Protein AF-A0A2R7LUI9-F1 (afdb_monomer_lite)

Structure (mmCIF, N/CA/C/O backbone):
data_AF-A0A2R7LUI9-F1
#
_entry.id   AF-A0A2R7LUI9-F1
#
loop_
_atom_site.group_PDB
_atom_site.id
_atom_site.type_symbol
_atom_site.label_atom_id
_atom_site.label_alt_id
_atom_site.label_comp_id
_atom_site.label_asym_id
_atom_site.label_entity_id
_atom_site.label_seq_id
_atom_site.pdbx_PDB_ins_code
_atom_site.Cartn_x
_atom_site.Cartn_y
_atom_site.Cartn_z
_atom_site.occupancy
_atom_site.B_iso_or_equiv
_atom_site.auth_seq_id
_atom_site.auth_comp_id
_atom_site.auth_asym_id
_atom_site.auth_atom_id
_atom_site.pdbx_PDB_model_num
ATOM 1 N N . MET A 1 1 ? -8.206 46.019 25.211 1.00 46.00 1 MET A N 1
ATOM 2 C CA . MET A 1 1 ? -8.403 45.516 23.833 1.00 46.00 1 MET A CA 1
ATOM 3 C C . MET A 1 1 ? -9.482 44.437 23.887 1.00 46.00 1 MET A C 1
ATOM 5 O O . MET A 1 1 ? -9.245 43.419 24.518 1.00 46.00 1 MET A O 1
ATOM 9 N N . LYS A 1 2 ? -10.699 44.684 23.379 1.00 52.75 2 LYS A N 1
ATOM 10 C CA . LYS A 1 2 ? -11.791 43.690 23.424 1.00 52.75 2 LYS A CA 1
ATOM 11 C C . LYS A 1 2 ? -11.653 42.771 22.207 1.00 52.75 2 LYS A C 1
ATOM 13 O O . LYS A 1 2 ? -11.919 43.206 21.090 1.00 52.75 2 LYS A O 1
ATOM 18 N N . THR A 1 3 ? -11.180 41.545 22.405 1.00 63.06 3 THR A N 1
ATOM 19 C CA . THR A 1 3 ? -11.156 40.520 21.354 1.00 63.06 3 THR A CA 1
ATOM 20 C C . THR A 1 3 ? -12.599 40.153 21.003 1.00 63.06 3 THR A C 1
ATOM 22 O O . THR A 1 3 ? -13.398 39.816 21.874 1.00 63.06 3 THR A O 1
ATOM 25 N N . LYS A 1 4 ? -12.982 40.293 19.730 1.00 77.00 4 LYS A N 1
ATOM 26 C CA . LYS A 1 4 ? -14.315 39.895 19.261 1.00 77.00 4 LYS A CA 1
ATOM 27 C C . LYS A 1 4 ? -14.314 38.377 19.078 1.00 77.00 4 LYS A C 1
ATOM 29 O O . LYS A 1 4 ? -13.545 37.865 18.270 1.00 77.00 4 LYS A O 1
ATOM 34 N N . PHE A 1 5 ? -15.142 37.666 19.842 1.00 79.88 5 PHE A N 1
ATOM 35 C CA . PHE A 1 5 ? -15.326 36.223 19.694 1.00 79.88 5 PHE A CA 1
ATOM 36 C C . PHE A 1 5 ? -15.955 35.934 18.326 1.00 79.88 5 PHE A C 1
ATOM 38 O O . PHE A 1 5 ? -17.064 36.389 18.052 1.00 79.88 5 PHE A O 1
ATOM 45 N N . ASN A 1 6 ? -15.227 35.227 17.456 1.00 85.31 6 ASN A N 1
ATOM 46 C CA . ASN A 1 6 ? -15.715 34.831 16.138 1.00 85.31 6 ASN A CA 1
ATOM 47 C C . ASN A 1 6 ? -16.220 33.376 16.196 1.00 85.31 6 ASN A C 1
ATOM 49 O O . ASN A 1 6 ? -15.399 32.454 16.146 1.00 85.31 6 ASN A O 1
ATOM 53 N N . PRO A 1 7 ? -17.541 33.144 16.292 1.00 86.31 7 PRO A N 1
ATOM 54 C CA . PRO A 1 7 ? -18.101 31.805 16.475 1.00 86.31 7 PRO A CA 1
ATOM 55 C C . PRO A 1 7 ? -17.807 30.872 15.294 1.00 86.31 7 PRO A C 1
ATOM 57 O O . PRO A 1 7 ? -17.711 29.665 15.484 1.00 86.31 7 PRO A O 1
ATOM 60 N N . LEU A 1 8 ? -17.590 31.418 14.091 1.00 86.88 8 LEU A N 1
ATOM 61 C CA . LEU A 1 8 ? -17.221 30.638 12.908 1.00 86.88 8 LEU A CA 1
ATOM 62 C C . LEU A 1 8 ? -15.849 29.970 13.068 1.00 86.88 8 LEU A C 1
ATOM 64 O O . LEU A 1 8 ? -15.665 28.815 12.700 1.00 86.88 8 LEU A O 1
ATOM 68 N N . LEU A 1 9 ? -14.891 30.688 13.652 1.00 87.06 9 LEU A N 1
ATOM 69 C CA . LEU A 1 9 ? -13.533 30.191 13.874 1.00 87.06 9 LEU A CA 1
ATOM 70 C C . LEU A 1 9 ? -13.522 29.106 14.960 1.00 87.06 9 LEU A C 1
ATOM 72 O O . LEU A 1 9 ? -12.818 28.108 14.838 1.00 87.06 9 LEU A O 1
ATOM 76 N N . PHE A 1 10 ? -14.371 29.269 15.976 1.00 87.75 10 PHE A N 1
ATOM 77 C CA . PHE A 1 10 ? -14.587 28.261 17.011 1.00 87.75 10 PHE A CA 1
ATOM 78 C C . PHE A 1 10 ? -15.261 26.995 16.450 1.00 87.75 10 PHE A C 1
ATOM 80 O O . PHE A 1 10 ? -14.834 25.885 16.753 1.00 87.75 10 PHE A O 1
ATOM 87 N N . LEU A 1 11 ? -16.254 27.147 15.568 1.00 89.06 11 LEU A N 1
ATOM 88 C CA . LEU A 1 11 ? -16.923 26.027 14.898 1.00 89.06 11 LEU A CA 1
ATOM 89 C C . LEU A 1 11 ? -15.973 25.238 13.983 1.00 89.06 11 LEU A C 1
ATOM 91 O O . LEU A 1 11 ? -15.982 24.011 14.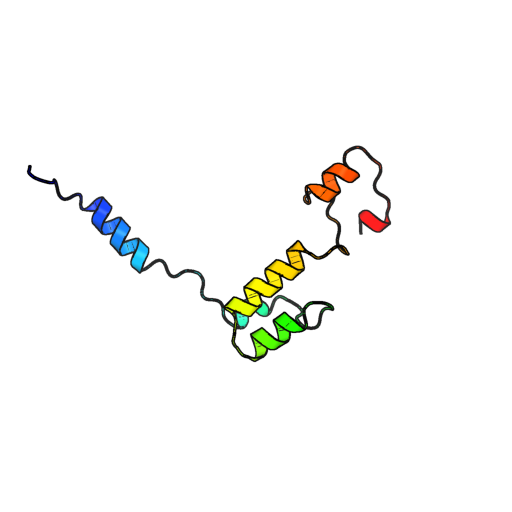013 1.00 89.06 11 LEU A O 1
ATOM 95 N N . LEU A 1 12 ? -15.127 25.922 13.206 1.00 86.56 12 LEU A N 1
ATOM 96 C CA . LEU A 1 12 ? -14.119 25.269 12.361 1.00 86.56 12 LEU A CA 1
ATOM 97 C C . LEU A 1 12 ? -13.108 24.465 13.193 1.00 86.56 12 LEU A C 1
ATOM 99 O O . LEU A 1 12 ? -12.749 23.354 12.810 1.00 86.56 12 LEU A O 1
ATOM 103 N N . PHE A 1 13 ? -12.705 24.986 14.355 1.00 84.00 13 PHE A N 1
ATOM 104 C CA . PHE A 1 13 ? -11.818 24.279 15.282 1.00 84.00 13 PHE A CA 1
ATOM 105 C C . PHE A 1 13 ? -12.471 23.015 15.873 1.00 84.00 13 PHE A C 1
ATOM 107 O O . PHE A 1 13 ? -11.835 21.966 15.973 1.00 84.00 13 PHE A O 1
ATOM 114 N N . LEU A 1 14 ? -13.767 23.069 16.196 1.00 83.94 14 LEU A N 1
ATOM 115 C CA . LEU A 1 14 ? -14.518 21.893 16.648 1.00 83.94 14 LEU A CA 1
ATOM 116 C C . LEU A 1 14 ? -14.654 20.842 15.538 1.00 83.94 14 LEU A C 1
ATOM 118 O O . LEU A 1 14 ? -14.456 19.657 15.792 1.00 83.94 14 LEU A O 1
ATOM 122 N N . LEU A 1 15 ? -14.930 21.262 14.300 1.00 83.00 15 LEU A N 1
ATOM 123 C CA . LEU A 1 15 ? -15.045 20.357 13.152 1.00 83.00 15 LEU A CA 1
ATOM 124 C C . LEU A 1 15 ? -13.729 19.634 12.840 1.00 83.00 15 LEU A C 1
ATOM 126 O O . LEU A 1 15 ? -13.762 18.451 12.509 1.00 83.00 15 LEU A O 1
ATOM 130 N N . SER A 1 16 ? -12.574 20.289 13.015 1.00 74.44 16 SER A N 1
ATOM 131 C CA . SER A 1 16 ? -11.273 19.618 12.870 1.00 74.44 16 SER A CA 1
ATOM 132 C C . SER A 1 16 ? -11.034 18.505 13.895 1.00 74.44 16 SER A C 1
ATOM 134 O O . SER A 1 16 ? -10.267 17.592 13.619 1.00 74.44 16 SER A O 1
ATOM 136 N N . TRP A 1 17 ? -11.724 18.531 15.038 1.00 68.62 17 TRP A N 1
ATOM 137 C CA . TRP A 1 17 ? -11.639 17.473 16.050 1.00 68.62 17 TRP A CA 1
ATOM 138 C C . TRP A 1 17 ? -12.444 16.219 15.677 1.00 68.62 17 TRP A C 1
ATOM 140 O O . TRP A 1 17 ? -12.102 15.113 16.084 1.00 68.62 17 TRP A O 1
ATOM 150 N N . PHE A 1 18 ? -13.507 16.385 14.881 1.00 67.06 18 PHE A N 1
ATOM 151 C CA . PHE A 1 18 ? -14.334 15.287 14.359 1.00 67.06 18 PHE A CA 1
ATOM 152 C C . PHE A 1 18 ? -13.899 14.807 12.972 1.00 67.06 18 PHE A C 1
ATOM 154 O O . PHE A 1 18 ? -14.442 13.820 12.464 1.00 67.06 18 PHE A O 1
ATOM 161 N N . ALA A 1 19 ? -12.929 15.485 12.355 1.00 70.25 19 ALA A N 1
ATOM 162 C CA . ALA A 1 19 ? -12.310 15.055 11.115 1.00 70.25 19 ALA A CA 1
ATOM 163 C C . ALA A 1 19 ? -11.481 13.789 11.380 1.00 70.25 19 ALA A C 1
ATOM 165 O O . ALA A 1 19 ? -10.282 13.838 11.640 1.00 70.25 19 ALA A O 1
ATOM 166 N N . ASN A 1 20 ? -12.143 12.635 11.340 1.00 65.50 20 ASN A N 1
ATOM 167 C CA . ASN A 1 20 ? -11.472 11.348 11.388 1.00 65.50 20 ASN A CA 1
ATOM 168 C C . ASN A 1 20 ? -10.719 11.171 10.066 1.00 65.50 20 ASN A C 1
ATOM 170 O O . ASN A 1 20 ? -11.333 11.011 9.010 1.00 65.50 20 ASN A O 1
ATOM 174 N N . ALA A 1 21 ? -9.388 11.228 10.118 1.00 69.38 21 ALA A N 1
ATOM 175 C CA . ALA A 1 21 ? -8.562 10.754 9.016 1.00 69.38 21 ALA A CA 1
ATOM 176 C C . ALA A 1 21 ? -8.915 9.285 8.734 1.00 69.38 21 ALA A C 1
ATOM 178 O O . ALA A 1 21 ? -9.239 8.535 9.657 1.00 69.38 21 ALA A O 1
ATOM 179 N N . GLN A 1 22 ? -8.885 8.878 7.463 1.00 73.19 22 GLN A N 1
ATOM 180 C CA . GLN A 1 22 ? -9.230 7.511 7.087 1.00 73.19 22 GLN A CA 1
ATOM 181 C C . 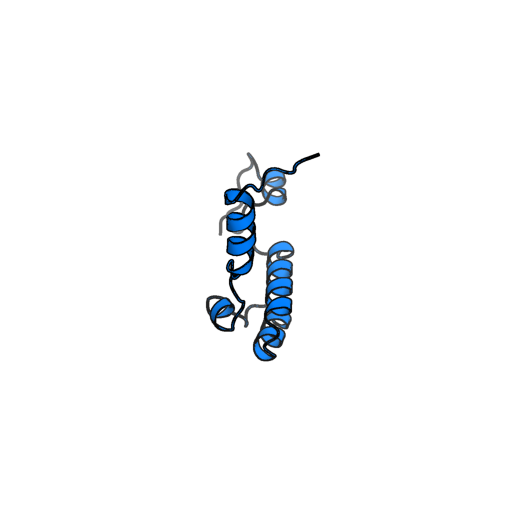GLN A 1 22 ? -8.327 6.523 7.832 1.00 73.19 22 GLN A C 1
ATOM 183 O O . GLN A 1 22 ? -7.116 6.489 7.618 1.00 73.19 22 GLN A O 1
ATOM 188 N N . GLN A 1 23 ? -8.921 5.750 8.741 1.00 83.88 23 GLN A N 1
ATOM 189 C CA . GLN A 1 23 ? -8.178 4.828 9.585 1.00 83.88 23 GLN A CA 1
ATOM 190 C C . GLN A 1 23 ? -7.705 3.638 8.748 1.00 83.88 23 GLN A C 1
ATOM 192 O O . GLN A 1 23 ? -8.499 2.984 8.067 1.00 83.88 23 GLN A O 1
ATOM 197 N N . LEU A 1 24 ? -6.405 3.352 8.807 1.00 90.81 24 LEU A N 1
ATOM 198 C CA . LEU A 1 2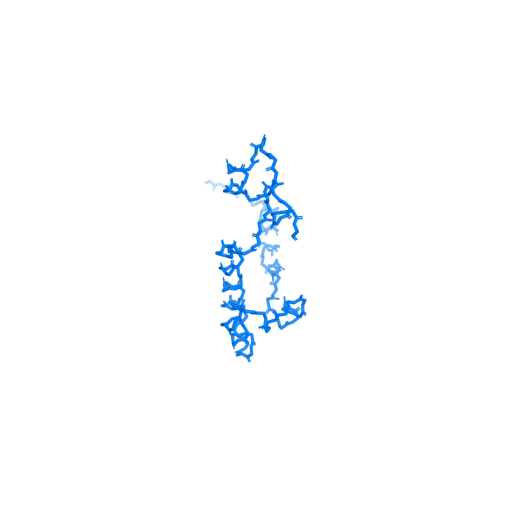4 ? -5.835 2.188 8.142 1.00 90.81 24 LEU A CA 1
ATOM 199 C C . LEU A 1 24 ? -6.256 0.920 8.885 1.00 90.81 24 LEU A C 1
ATOM 201 O O . LEU A 1 24 ? -6.014 0.761 10.083 1.00 90.81 24 LEU A O 1
ATOM 205 N N . THR A 1 25 ? -6.889 0.015 8.153 1.00 93.88 25 THR A N 1
ATOM 206 C CA . THR A 1 25 ? -7.333 -1.289 8.650 1.00 93.88 25 THR A CA 1
ATOM 207 C C . THR A 1 25 ? -6.851 -2.376 7.701 1.00 93.88 25 THR A C 1
ATOM 209 O O . THR A 1 25 ? -6.296 -2.082 6.645 1.00 93.88 25 THR A O 1
ATOM 212 N N . GLN A 1 26 ? -7.081 -3.644 8.043 1.00 92.69 26 GLN A N 1
ATOM 213 C CA . GLN A 1 26 ? -6.769 -4.750 7.138 1.00 92.69 26 GLN A CA 1
ATOM 214 C C . GLN A 1 26 ? -7.442 -4.577 5.766 1.00 92.69 26 GLN A C 1
ATOM 216 O O . GLN A 1 26 ? -6.776 -4.736 4.750 1.00 92.69 26 GLN A O 1
ATOM 221 N N . ALA A 1 27 ? -8.698 -4.113 5.745 1.00 94.00 27 ALA A N 1
ATOM 222 C CA . ALA A 1 27 ? -9.450 -3.864 4.516 1.00 94.00 27 ALA A CA 1
ATOM 223 C C . ALA A 1 27 ? -8.787 -2.836 3.583 1.00 94.00 27 ALA A C 1
ATOM 225 O O . ALA A 1 27 ? -9.016 -2.843 2.377 1.00 94.00 27 ALA A O 1
ATOM 226 N N . SER A 1 28 ? -7.922 -1.964 4.116 1.00 94.19 28 SER A N 1
ATOM 227 C CA . SER A 1 28 ? -7.137 -1.022 3.311 1.00 94.19 28 SER A CA 1
ATOM 228 C C . SER A 1 28 ? -6.111 -1.715 2.403 1.00 94.19 28 SER A C 1
ATOM 230 O O . SER A 1 28 ? -5.613 -1.081 1.476 1.00 94.19 28 SER A O 1
ATOM 232 N N . PHE A 1 29 ? -5.794 -2.989 2.654 1.00 95.62 29 PHE A N 1
ATOM 233 C CA . PHE A 1 29 ? -4.803 -3.766 1.906 1.00 95.62 29 PHE A CA 1
ATOM 234 C C . PHE A 1 29 ? -5.416 -4.881 1.046 1.00 95.62 29 PHE A C 1
ATOM 236 O O . PHE A 1 29 ? -4.697 -5.453 0.235 1.00 95.62 29 PHE A O 1
ATOM 243 N N . ASP A 1 30 ? -6.717 -5.165 1.166 1.00 94.50 30 ASP A N 1
ATOM 244 C CA . ASP A 1 30 ? -7.375 -6.298 0.487 1.00 94.50 30 ASP A CA 1
ATOM 245 C C . ASP A 1 30 ? -7.317 -6.209 -1.047 1.00 94.50 30 ASP A C 1
ATOM 247 O O . ASP A 1 30 ? -7.305 -7.225 -1.737 1.00 94.50 30 ASP A O 1
ATOM 251 N N . ALA A 1 31 ? -7.254 -4.992 -1.592 1.00 94.75 31 ALA A N 1
ATOM 252 C CA . ALA A 1 31 ? -7.138 -4.758 -3.031 1.00 94.75 31 ALA A CA 1
ATOM 253 C C . ALA A 1 31 ? -5.723 -5.017 -3.590 1.00 94.75 31 ALA A C 1
ATOM 255 O O . ALA A 1 31 ? -5.512 -4.897 -4.797 1.00 94.75 31 ALA A O 1
ATOM 256 N N . ILE A 1 32 ? -4.742 -5.316 -2.734 1.00 93.88 32 ILE A N 1
ATOM 257 C CA . ILE A 1 32 ? -3.331 -5.448 -3.100 1.00 93.88 32 ILE A CA 1
ATOM 258 C C . ILE A 1 32 ? -2.902 -6.900 -2.912 1.00 93.88 32 ILE A C 1
ATOM 260 O O . ILE A 1 32 ? -3.049 -7.466 -1.830 1.00 93.88 32 ILE A O 1
ATOM 264 N N . ASP A 1 33 ? -2.281 -7.487 -3.935 1.00 95.62 33 ASP A N 1
ATOM 265 C CA . ASP A 1 33 ? -1.611 -8.776 -3.776 1.00 95.62 33 ASP A CA 1
ATOM 266 C C . ASP A 1 33 ? -0.322 -8.614 -2.957 1.00 95.62 33 ASP A C 1
ATOM 268 O O . ASP A 1 33 ? 0.745 -8.284 -3.475 1.00 95.62 33 ASP A O 1
ATOM 272 N N . LEU A 1 34 ? -0.417 -8.858 -1.649 1.00 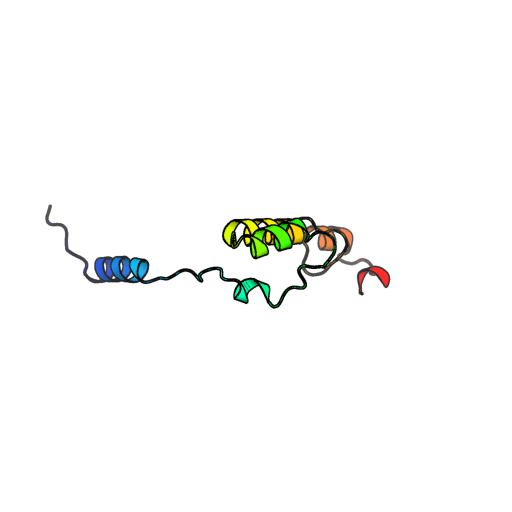95.62 34 LEU A N 1
ATOM 273 C CA . LEU A 1 34 ? 0.718 -8.781 -0.728 1.00 95.62 34 LEU A CA 1
ATOM 274 C C . LEU A 1 34 ? 1.751 -9.907 -0.927 1.00 95.62 34 LEU A C 1
ATOM 276 O O . LEU A 1 34 ? 2.797 -9.880 -0.277 1.00 95.62 34 LEU A O 1
ATOM 280 N N . ASN A 1 35 ? 1.488 -10.895 -1.789 1.00 96.06 35 ASN A N 1
ATOM 281 C CA . ASN A 1 35 ? 2.473 -11.916 -2.160 1.00 96.06 35 ASN A CA 1
ATOM 282 C C . ASN A 1 35 ? 3.335 -11.504 -3.361 1.00 96.06 35 ASN A C 1
ATOM 284 O O . ASN A 1 35 ? 4.237 -12.255 -3.739 1.00 96.06 35 ASN A O 1
ATOM 288 N N . TYR A 1 36 ? 3.094 -10.325 -3.938 1.00 94.38 36 TYR A N 1
ATOM 289 C CA . TYR A 1 36 ? 3.894 -9.813 -5.040 1.00 94.38 36 TYR A CA 1
ATOM 290 C C . TYR A 1 36 ? 5.361 -9.573 -4.614 1.00 94.38 36 TYR A C 1
ATOM 292 O O . TYR A 1 36 ? 5.595 -9.038 -3.522 1.00 94.38 36 TYR A O 1
ATOM 300 N N . PRO A 1 37 ? 6.358 -9.917 -5.458 1.00 92.88 37 PRO A N 1
ATOM 301 C CA . PRO A 1 37 ? 7.770 -9.720 -5.133 1.00 92.88 37 PRO A CA 1
ATOM 302 C C . PRO A 1 37 ? 8.097 -8.270 -4.755 1.00 92.88 37 PRO A C 1
ATOM 304 O O . PRO A 1 37 ? 7.753 -7.333 -5.478 1.00 92.88 37 PRO A O 1
ATOM 307 N N . GLY A 1 38 ? 8.789 -8.081 -3.634 1.00 91.88 38 GLY A N 1
ATOM 308 C CA . GLY A 1 38 ? 9.116 -6.766 -3.076 1.00 91.88 38 GLY A CA 1
ATOM 309 C C . GLY A 1 38 ? 8.111 -6.230 -2.048 1.00 91.88 38 GLY A C 1
ATOM 310 O O . GLY A 1 38 ? 8.377 -5.196 -1.431 1.00 91.88 38 GLY A O 1
ATOM 311 N N . LEU A 1 39 ? 6.983 -6.918 -1.818 1.00 96.44 39 LEU A N 1
ATOM 312 C CA . LEU A 1 39 ? 6.000 -6.583 -0.776 1.00 96.44 39 LEU A CA 1
ATOM 313 C C . LEU A 1 39 ? 6.099 -7.468 0.478 1.00 96.44 39 LEU A C 1
ATOM 315 O O . LEU A 1 39 ? 5.253 -7.377 1.371 1.00 96.44 39 LEU A O 1
ATOM 319 N N . GLU A 1 40 ? 7.148 -8.279 0.621 1.00 96.56 40 GLU A N 1
ATOM 320 C CA . GLU A 1 40 ? 7.301 -9.246 1.718 1.00 96.56 40 GLU A CA 1
ATOM 321 C C . GLU A 1 40 ? 7.273 -8.558 3.092 1.00 96.56 40 GLU A C 1
ATOM 323 O O . GLU A 1 40 ? 6.667 -9.054 4.052 1.00 96.56 40 GLU A O 1
ATOM 328 N N . LYS A 1 41 ? 7.891 -7.372 3.175 1.00 96.81 41 LYS A N 1
ATOM 329 C CA . LYS A 1 41 ? 7.894 -6.542 4.385 1.00 96.81 41 LYS A CA 1
ATOM 330 C C . LYS A 1 41 ? 6.496 -6.005 4.698 1.00 96.81 41 LYS A C 1
ATOM 332 O O . LYS A 1 41 ? 6.070 -6.074 5.849 1.00 96.81 41 LYS A O 1
ATOM 337 N N . VAL A 1 42 ? 5.766 -5.530 3.687 1.00 97.00 42 VAL A N 1
ATOM 338 C CA . VAL A 1 42 ? 4.389 -5.030 3.837 1.00 97.00 42 VAL A CA 1
ATOM 339 C C . VAL A 1 42 ? 3.478 -6.154 4.326 1.00 97.00 42 VAL A C 1
ATOM 341 O O . VAL A 1 42 ? 2.794 -5.982 5.331 1.00 97.00 42 VAL A O 1
ATOM 344 N N . ARG A 1 43 ? 3.544 -7.339 3.707 1.00 97.31 43 ARG A N 1
ATOM 345 C CA . ARG A 1 43 ? 2.782 -8.530 4.117 1.00 97.31 43 ARG A CA 1
ATOM 346 C C . ARG A 1 43 ? 2.991 -8.885 5.588 1.00 97.31 43 ARG A C 1
ATOM 348 O O . ARG A 1 43 ? 2.033 -9.156 6.314 1.00 97.31 43 ARG A O 1
ATOM 355 N N . THR A 1 44 ? 4.244 -8.854 6.037 1.00 97.69 44 THR A N 1
ATOM 356 C CA . THR A 1 44 ? 4.612 -9.147 7.430 1.00 97.69 44 THR A CA 1
ATOM 357 C C . THR A 1 44 ? 4.041 -8.101 8.393 1.00 97.69 44 THR A C 1
ATOM 359 O O . THR A 1 44 ? 3.496 -8.449 9.444 1.00 97.69 44 THR A O 1
ATOM 362 N N . LEU A 1 45 ? 4.109 -6.818 8.023 1.00 97.88 45 L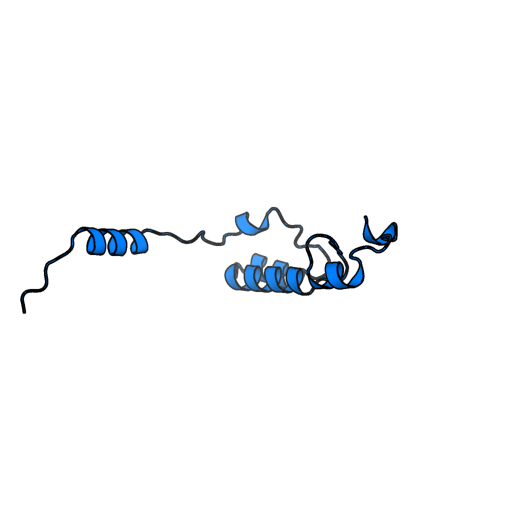EU A N 1
ATOM 363 C CA . LEU A 1 45 ? 3.578 -5.710 8.822 1.00 97.88 45 LEU A CA 1
ATOM 364 C C . LEU A 1 45 ? 2.045 -5.739 8.914 1.00 97.88 45 LEU A C 1
ATOM 366 O O . LEU A 1 45 ? 1.510 -5.578 10.011 1.00 97.88 45 LEU A O 1
ATOM 370 N N . VAL A 1 46 ? 1.349 -6.022 7.807 1.00 96.75 46 VAL A N 1
ATOM 371 C CA . VAL A 1 46 ? -0.114 -6.201 7.782 1.00 96.75 46 VAL A CA 1
ATOM 372 C C . VAL A 1 46 ? -0.527 -7.377 8.670 1.00 96.75 46 VAL A C 1
ATOM 374 O O . VAL A 1 46 ? -1.426 -7.229 9.494 1.00 96.75 46 VAL A O 1
ATOM 377 N N . SER A 1 47 ? 0.181 -8.510 8.590 1.00 96.19 47 SER A N 1
ATOM 378 C CA . SER A 1 47 ? -0.081 -9.688 9.440 1.00 96.19 47 SER A CA 1
ATOM 379 C C . SER A 1 47 ? 0.128 -9.394 10.931 1.00 96.19 47 SER A C 1
ATOM 381 O O . SER A 1 47 ? -0.576 -9.926 11.785 1.00 96.19 47 SER A O 1
ATOM 383 N N . SER A 1 48 ? 1.062 -8.493 11.242 1.00 97.00 48 SER A N 1
ATOM 384 C CA . SER A 1 48 ? 1.340 -8.011 12.601 1.00 97.00 48 SER A CA 1
ATOM 385 C C . SER A 1 48 ? 0.405 -6.875 13.045 1.00 97.00 48 SER A C 1
ATOM 387 O O . SER A 1 48 ? 0.617 -6.295 14.108 1.00 97.00 48 SER A O 1
ATOM 389 N N . LYS A 1 49 ? -0.611 -6.526 12.238 1.00 96.44 49 LYS A N 1
ATOM 390 C CA . LYS A 1 49 ? -1.553 -5.409 12.448 1.00 96.44 49 LYS A CA 1
ATOM 391 C C . LYS A 1 49 ? -0.888 -4.029 12.563 1.00 96.44 49 LYS A C 1
ATOM 393 O O . LYS A 1 49 ? -1.493 -3.084 13.065 1.00 96.44 49 LYS A O 1
ATOM 398 N N . ASN A 1 50 ? 0.345 -3.889 12.077 1.00 96.88 50 ASN A N 1
ATOM 399 C CA . ASN A 1 50 ? 1.077 -2.625 12.051 1.00 96.88 50 ASN A CA 1
ATOM 400 C C . ASN A 1 50 ? 0.801 -1.889 10.731 1.00 96.88 50 ASN A C 1
ATOM 402 O O . ASN A 1 50 ? 1.649 -1.821 9.836 1.00 96.88 50 ASN A O 1
ATOM 406 N N . TYR A 1 51 ? -0.426 -1.384 10.596 1.00 96.31 51 TYR A N 1
ATOM 407 C CA . TYR A 1 51 ? -0.933 -0.852 9.332 1.00 96.31 51 TYR A CA 1
ATOM 408 C C . TYR A 1 51 ? -0.263 0.456 8.898 1.00 96.31 51 TYR A C 1
ATOM 410 O O . TYR A 1 51 ? -0.031 0.647 7.708 1.00 96.31 51 TYR A O 1
ATOM 418 N N . GLU A 1 52 ? 0.107 1.338 9.830 1.00 94.56 52 GLU A N 1
ATOM 419 C CA . GLU A 1 52 ? 0.785 2.598 9.486 1.00 94.56 52 GLU A CA 1
ATOM 420 C C . GLU A 1 52 ? 2.172 2.355 8.884 1.00 94.56 52 GLU A C 1
ATOM 422 O O . GLU A 1 52 ? 2.528 2.913 7.839 1.00 94.56 52 GLU A O 1
ATOM 427 N N . THR A 1 53 ? 2.945 1.458 9.503 1.00 96.31 53 THR A N 1
ATOM 428 C CA . THR A 1 53 ? 4.263 1.088 8.976 1.00 96.31 53 THR A CA 1
ATOM 429 C C . THR A 1 53 ? 4.112 0.324 7.662 1.00 96.31 53 THR A C 1
ATOM 431 O O . THR A 1 53 ? 4.885 0.552 6.733 1.00 96.31 53 THR A O 1
ATOM 434 N N . ALA A 1 54 ? 3.095 -0.540 7.543 1.00 97.06 54 ALA A N 1
ATOM 435 C CA . ALA A 1 54 ? 2.796 -1.246 6.298 1.00 97.06 54 ALA A CA 1
ATOM 436 C C . ALA A 1 54 ? 2.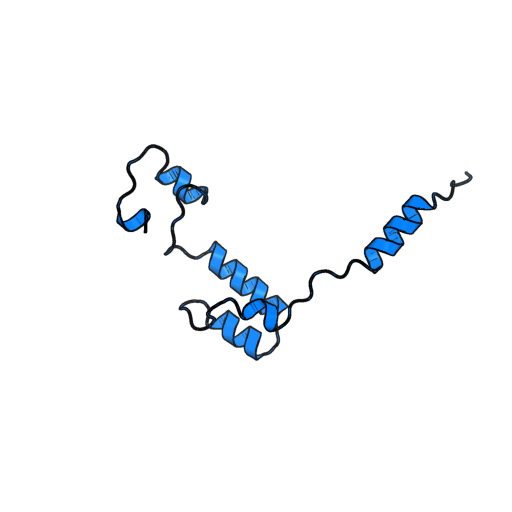497 -0.277 5.145 1.00 97.06 54 ALA A C 1
ATOM 438 O O . ALA A 1 54 ? 3.067 -0.426 4.068 1.00 97.06 54 ALA A O 1
ATOM 439 N N . ALA A 1 55 ? 1.658 0.738 5.372 1.00 95.75 55 ALA A N 1
ATOM 440 C CA . ALA A 1 55 ? 1.324 1.745 4.367 1.00 95.75 55 ALA A CA 1
ATOM 441 C C . ALA A 1 55 ? 2.546 2.586 3.964 1.00 95.75 55 ALA A C 1
ATOM 443 O O . ALA A 1 55 ? 2.754 2.853 2.780 1.00 95.75 55 ALA A O 1
ATOM 444 N N . THR A 1 56 ? 3.390 2.949 4.932 1.00 95.81 56 THR A N 1
ATOM 445 C CA . THR A 1 56 ? 4.643 3.673 4.670 1.00 95.81 56 THR A CA 1
ATOM 446 C C . THR A 1 56 ? 5.584 2.851 3.792 1.00 95.81 56 THR A C 1
ATOM 448 O O . THR A 1 56 ? 6.156 3.364 2.828 1.00 95.81 56 THR A O 1
ATOM 451 N N . GLU A 1 57 ? 5.717 1.558 4.085 1.00 96.69 57 GLU A N 1
ATOM 452 C CA . GLU A 1 57 ? 6.553 0.658 3.294 1.00 96.69 57 GLU A CA 1
ATOM 453 C C . GLU A 1 57 ? 5.993 0.377 1.904 1.00 96.69 57 GLU A C 1
ATOM 455 O O . GLU A 1 57 ? 6.739 0.354 0.925 1.00 96.69 57 GLU A O 1
ATOM 460 N N . LEU A 1 58 ? 4.676 0.241 1.795 1.00 95.88 58 LEU A N 1
ATOM 461 C CA . LEU A 1 58 ? 3.994 0.095 0.518 1.00 95.88 58 LEU A CA 1
ATOM 462 C C . LEU A 1 58 ? 4.215 1.324 -0.376 1.00 95.88 58 LEU A C 1
ATOM 464 O O . LEU A 1 58 ? 4.530 1.189 -1.559 1.00 95.88 58 LEU A O 1
ATOM 468 N N . LEU A 1 59 ? 4.110 2.530 0.188 1.00 94.56 59 LEU A N 1
ATOM 469 C CA . LEU A 1 59 ? 4.402 3.764 -0.537 1.00 94.56 59 LEU A CA 1
ATOM 470 C C . LEU A 1 59 ? 5.865 3.812 -0.990 1.00 94.56 59 LEU A C 1
ATOM 472 O O . LEU A 1 59 ? 6.147 4.204 -2.124 1.00 94.56 59 LEU A O 1
ATOM 476 N N . ARG A 1 60 ? 6.799 3.403 -0.123 1.00 94.69 60 ARG A N 1
ATOM 477 C CA . ARG A 1 60 ? 8.222 3.331 -0.470 1.00 94.69 60 ARG A CA 1
ATOM 478 C C . ARG A 1 60 ? 8.458 2.392 -1.651 1.00 94.69 60 ARG A C 1
ATOM 480 O O . ARG A 1 60 ? 9.101 2.804 -2.613 1.00 94.69 60 ARG A O 1
ATOM 487 N N . TYR A 1 61 ? 7.861 1.201 -1.629 1.00 93.75 61 TYR A N 1
ATOM 488 C CA . TYR A 1 61 ? 7.910 0.261 -2.748 1.00 93.75 61 TYR A CA 1
ATOM 489 C C . TYR A 1 61 ? 7.429 0.903 -4.059 1.00 93.75 61 TYR A C 1
ATOM 491 O O . TYR A 1 61 ? 8.144 0.864 -5.058 1.00 93.75 61 TYR A O 1
ATOM 499 N N . PHE A 1 62 ? 6.268 1.569 -4.067 1.00 89.19 62 PHE A N 1
ATOM 500 C CA . PHE A 1 62 ? 5.753 2.208 -5.286 1.00 89.19 62 PHE A CA 1
ATOM 501 C C . PHE A 1 62 ? 6.611 3.372 -5.794 1.00 89.19 62 PHE A C 1
ATOM 503 O O . PHE A 1 62 ? 6.640 3.613 -7.000 1.00 89.19 62 PHE A O 1
ATOM 510 N N . LYS A 1 63 ? 7.318 4.079 -4.907 1.00 87.00 63 LYS A N 1
ATOM 511 C CA . LYS A 1 63 ? 8.264 5.137 -5.293 1.00 87.00 63 LYS A CA 1
ATOM 512 C C . LYS A 1 63 ? 9.558 4.586 -5.888 1.00 87.00 63 LYS A C 1
ATOM 514 O O . LYS A 1 63 ? 10.150 5.229 -6.747 1.00 87.00 63 LYS A O 1
ATOM 519 N N . GLU A 1 64 ? 10.020 3.442 -5.394 1.00 86.81 64 GLU A N 1
ATOM 520 C CA . GLU A 1 64 ? 11.321 2.870 -5.752 1.00 86.81 64 GLU A CA 1
ATOM 521 C C . GLU A 1 64 ? 11.235 1.804 -6.849 1.00 86.81 64 GLU A C 1
ATOM 523 O O . GLU A 1 64 ? 12.268 1.456 -7.428 1.00 86.81 64 GLU A O 1
ATOM 528 N N . ARG A 1 65 ? 10.037 1.289 -7.165 1.00 84.00 65 ARG A N 1
ATOM 529 C CA . ARG A 1 65 ? 9.850 0.280 -8.214 1.00 84.00 65 ARG A CA 1
ATOM 530 C C . ARG A 1 65 ? 10.355 0.809 -9.562 1.00 84.00 65 ARG A C 1
ATOM 532 O O . ARG A 1 65 ? 9.982 1.892 -10.002 1.00 84.00 65 ARG A O 1
ATOM 539 N N . LYS A 1 66 ? 11.209 0.029 -10.228 1.00 78.50 66 LYS A N 1
ATOM 540 C CA . LYS A 1 66 ? 11.826 0.386 -11.526 1.00 78.50 66 LYS A CA 1
ATOM 541 C C . LYS A 1 66 ? 11.347 -0.480 -12.690 1.00 78.50 66 LYS A C 1
ATOM 543 O O . LYS A 1 66 ? 11.703 -0.228 -13.836 1.00 78.50 66 LYS A O 1
ATOM 548 N N . ASN A 1 67 ? 10.597 -1.530 -12.379 1.00 77.19 67 ASN A N 1
ATOM 549 C CA . ASN A 1 67 ? 10.117 -2.538 -13.319 1.00 77.19 67 ASN A CA 1
ATOM 550 C C . ASN A 1 67 ? 8.838 -2.126 -14.058 1.00 77.19 67 ASN A C 1
ATOM 552 O O . ASN A 1 67 ? 8.513 -2.751 -15.054 1.00 77.19 67 ASN A O 1
ATOM 556 N N . ILE A 1 68 ? 8.133 -1.093 -13.591 1.00 76.88 68 ILE A N 1
ATOM 557 C CA . ILE A 1 68 ? 6.925 -0.564 -14.231 1.00 76.88 68 ILE A CA 1
ATOM 558 C C . ILE A 1 68 ? 7.226 0.861 -14.674 1.00 76.88 68 ILE A C 1
ATOM 560 O O . ILE A 1 68 ? 7.596 1.695 -13.843 1.00 76.88 68 ILE A O 1
ATOM 564 N N . LYS A 1 69 ? 7.075 1.134 -15.970 1.00 72.94 69 LYS A N 1
ATOM 565 C CA . LYS A 1 69 ? 7.333 2.446 -16.561 1.00 72.94 69 LYS A CA 1
ATOM 566 C C . LYS A 1 69 ? 6.026 3.053 -17.031 1.00 72.94 69 LYS A C 1
ATOM 568 O O . LYS A 1 69 ? 5.252 2.415 -17.730 1.00 72.94 69 LYS A O 1
ATOM 573 N N . HIS A 1 70 ? 5.805 4.308 -16.668 1.00 72.69 70 HIS A N 1
ATOM 574 C CA . HIS A 1 70 ? 4.682 5.091 -17.175 1.00 72.69 70 HIS A CA 1
ATOM 575 C C . HIS A 1 70 ? 5.240 6.394 -17.743 1.00 72.69 70 HIS A C 1
ATOM 577 O O . HIS A 1 70 ? 5.278 7.399 -17.028 1.00 72.69 70 HIS A O 1
ATOM 583 N N . PRO A 1 71 ? 5.711 6.376 -19.003 1.00 67.88 71 PRO A N 1
ATOM 584 C CA . PRO A 1 71 ? 6.394 7.505 -19.637 1.00 67.88 71 PRO A CA 1
ATOM 585 C C . PRO A 1 71 ? 5.600 8.813 -19.615 1.00 67.88 71 PRO A C 1
ATOM 587 O O . PRO A 1 71 ? 6.194 9.886 -19.562 1.00 67.88 71 PRO A O 1
ATOM 590 N N . ASP A 1 72 ? 4.270 8.728 -19.598 1.00 69.00 72 ASP A N 1
ATOM 591 C CA . ASP A 1 72 ? 3.389 9.898 -19.594 1.00 69.00 72 ASP A CA 1
ATOM 592 C C . ASP A 1 72 ? 3.249 10.548 -18.208 1.00 69.00 72 ASP A C 1
ATOM 594 O O . ASP A 1 72 ? 3.005 11.752 -18.103 1.00 69.00 72 ASP A O 1
ATOM 598 N N . TYR A 1 73 ? 3.437 9.773 -17.134 1.00 66.25 73 TYR A N 1
ATOM 599 C CA . TYR A 1 73 ? 3.131 10.188 -15.759 1.00 66.25 73 TYR A CA 1
ATOM 600 C C . TYR A 1 73 ? 4.370 10.326 -14.871 1.00 66.25 73 TYR A C 1
ATOM 602 O O . TYR A 1 73 ? 4.431 11.213 -14.018 1.00 66.25 73 TYR A O 1
ATOM 610 N N . ASN A 1 74 ? 5.374 9.468 -15.052 1.00 73.38 74 ASN A N 1
ATOM 611 C CA . ASN A 1 74 ? 6.609 9.530 -14.283 1.00 73.38 74 ASN A CA 1
ATOM 612 C C . ASN A 1 74 ? 7.528 10.602 -14.876 1.00 73.38 74 ASN A C 1
ATOM 614 O O . ASN A 1 74 ? 7.974 10.487 -16.012 1.00 73.38 74 ASN A O 1
ATOM 618 N N . VAL A 1 75 ? 7.851 11.632 -14.090 1.00 72.62 75 VAL A N 1
ATOM 619 C CA . VAL A 1 75 ? 8.701 12.759 -14.512 1.00 72.62 75 VAL A CA 1
ATOM 620 C C . VAL A 1 75 ? 10.055 12.289 -15.055 1.00 72.62 75 VAL A C 1
ATOM 622 O O . VAL A 1 75 ? 10.536 12.833 -16.051 1.00 72.62 75 VAL A O 1
ATOM 625 N N . THR A 1 76 ? 10.657 11.271 -14.433 1.00 76.25 76 THR A N 1
ATOM 626 C CA . THR A 1 76 ? 11.940 10.707 -14.868 1.00 76.25 76 THR A CA 1
ATOM 627 C C . THR A 1 76 ? 11.799 9.961 -16.190 1.00 76.25 76 THR A C 1
ATOM 629 O O . THR A 1 76 ? 12.609 10.164 -17.092 1.00 76.25 76 THR A O 1
ATOM 632 N N . ASP A 1 77 ? 10.757 9.143 -16.344 1.00 74.69 77 ASP A N 1
ATOM 633 C CA . ASP A 1 77 ? 10.519 8.414 -17.593 1.00 74.69 77 ASP A CA 1
ATOM 634 C C . ASP A 1 77 ? 10.166 9.390 -18.721 1.00 74.69 77 ASP A C 1
ATOM 636 O O . ASP A 1 77 ? 10.745 9.319 -19.805 1.00 74.69 77 ASP A O 1
ATOM 640 N N . ARG A 1 78 ? 9.320 10.387 -18.449 1.00 76.31 78 ARG A N 1
ATOM 641 C CA . ARG A 1 78 ? 8.974 11.442 -19.402 1.00 76.31 78 ARG A CA 1
ATOM 642 C C . ARG A 1 78 ? 10.218 12.143 -19.932 1.00 76.31 78 ARG A C 1
ATOM 644 O O . ARG A 1 78 ? 10.350 12.302 -21.137 1.00 76.31 78 ARG A O 1
ATOM 651 N N . ALA A 1 79 ? 11.163 12.521 -19.072 1.00 79.31 79 ALA A N 1
ATOM 652 C CA . ALA A 1 79 ? 12.412 13.147 -19.518 1.00 79.31 79 ALA A CA 1
ATOM 653 C C . ALA A 1 79 ? 13.220 12.251 -20.480 1.00 79.31 79 ALA A C 1
ATOM 655 O O . ALA A 1 79 ? 13.867 12.750 -21.401 1.00 79.31 79 ALA A O 1
ATOM 656 N N . ASN A 1 80 ? 13.160 10.931 -20.298 1.00 77.25 80 ASN A N 1
ATOM 657 C CA . ASN A 1 80 ? 13.898 9.976 -21.121 1.00 77.25 80 ASN A CA 1
ATOM 658 C C . ASN A 1 80 ? 13.204 9.661 -22.456 1.00 77.25 80 ASN A C 1
ATOM 660 O O . ASN A 1 80 ? 13.899 9.439 -23.457 1.00 77.25 80 ASN A O 1
ATOM 664 N N . TYR A 1 81 ? 11.867 9.668 -22.475 1.00 74.75 81 TYR A N 1
ATOM 665 C CA . TYR A 1 81 ? 11.046 9.148 -23.573 1.00 74.75 81 TYR A CA 1
ATOM 666 C C . TYR A 1 81 ? 10.206 10.197 -24.324 1.00 74.75 81 TYR A C 1
ATOM 668 O O . TYR A 1 81 ? 9.712 9.902 -25.410 1.00 74.75 81 TYR A O 1
ATOM 676 N N . PHE A 1 82 ? 10.050 11.420 -23.808 1.00 76.50 82 PHE A N 1
ATOM 677 C CA . PHE A 1 82 ? 9.222 12.452 -24.442 1.00 76.50 82 PHE A CA 1
ATOM 678 C C . PHE A 1 82 ? 9.706 12.781 -25.861 1.00 76.50 82 PHE A C 1
ATOM 680 O O . PHE A 1 82 ? 10.866 13.138 -26.073 1.00 76.50 82 PHE A O 1
ATOM 687 N N . GLY A 1 83 ? 8.803 12.646 -26.837 1.00 75.75 83 GLY A N 1
ATOM 688 C CA . GLY A 1 83 ? 9.086 12.878 -28.256 1.00 75.75 83 GLY A CA 1
ATOM 689 C C . GLY A 1 83 ? 9.899 11.776 -28.947 1.00 75.75 83 GLY A C 1
ATOM 690 O O . GLY A 1 83 ? 10.210 11.919 -30.128 1.00 75.75 83 GLY A O 1
ATOM 691 N N . LYS A 1 84 ? 10.237 10.680 -28.253 1.00 79.19 84 LYS A N 1
ATOM 692 C CA . LYS A 1 84 ? 10.907 9.510 -28.838 1.00 79.19 84 LYS A CA 1
ATOM 693 C C . LYS A 1 84 ? 9.904 8.370 -29.038 1.00 79.19 84 LYS A C 1
ATOM 695 O O . LYS A 1 84 ? 8.992 8.227 -28.224 1.00 79.19 84 LYS A O 1
ATOM 700 N N . PRO A 1 85 ? 10.069 7.531 -30.077 1.00 75.38 85 PRO A N 1
ATOM 701 C CA . PRO A 1 85 ? 9.287 6.308 -30.189 1.00 75.38 85 PRO A CA 1
ATOM 702 C C . PRO A 1 85 ? 9.576 5.408 -28.980 1.00 75.38 85 PRO A C 1
ATOM 704 O O . PRO A 1 85 ? 10.734 5.109 -28.682 1.00 75.38 85 PRO A O 1
ATOM 707 N N . LEU A 1 86 ? 8.518 5.014 -28.270 1.00 71.25 86 LEU A N 1
ATOM 708 C CA . LEU A 1 86 ? 8.595 4.039 -27.188 1.00 71.25 86 LEU A CA 1
ATOM 709 C C . LEU A 1 86 ? 8.763 2.643 -27.790 1.00 71.25 86 LEU A C 1
ATOM 711 O O . LEU A 1 86 ? 8.044 2.265 -28.715 1.00 71.25 86 LEU A O 1
ATOM 715 N N . ASP A 1 87 ? 9.715 1.878 -27.264 1.00 75.62 87 ASP A N 1
ATOM 716 C CA . ASP A 1 87 ? 9.806 0.456 -27.579 1.00 75.62 87 ASP A CA 1
ATOM 717 C C . ASP A 1 87 ? 8.570 -0.272 -27.025 1.00 75.62 87 ASP A C 1
ATOM 719 O O . ASP A 1 87 ? 8.025 0.120 -25.990 1.00 75.62 87 ASP A O 1
ATOM 723 N N . LYS A 1 88 ? 8.135 -1.345 -27.691 1.00 68.81 88 LYS A N 1
ATOM 724 C CA . LYS A 1 88 ? 6.954 -2.132 -27.308 1.00 68.81 88 LYS A CA 1
ATOM 725 C C . LYS A 1 88 ? 7.038 -2.622 -25.864 1.00 68.81 88 LYS A C 1
ATOM 727 O O . LYS A 1 88 ? 6.042 -2.565 -25.160 1.00 68.81 88 LYS A O 1
ATOM 732 N N . ALA A 1 89 ? 8.238 -2.973 -25.403 1.00 69.19 89 ALA A N 1
ATOM 733 C CA . ALA A 1 89 ? 8.502 -3.399 -24.029 1.00 69.19 89 ALA A CA 1
ATOM 734 C C . ALA A 1 89 ? 8.310 -2.301 -22.957 1.00 69.19 89 ALA A C 1
ATOM 736 O O . ALA A 1 89 ? 8.375 -2.595 -21.769 1.00 69.19 89 ALA A O 1
ATOM 737 N N . VAL A 1 90 ? 8.145 -1.031 -23.350 1.00 64.69 90 VAL A N 1
ATOM 738 C CA . VAL A 1 90 ? 7.878 0.104 -22.442 1.00 64.69 90 VAL A CA 1
ATOM 739 C C . VAL A 1 90 ? 6.400 0.521 -22.484 1.00 64.69 90 VAL A C 1
ATOM 741 O O . VAL A 1 90 ? 5.959 1.288 -21.633 1.00 64.69 90 VAL A O 1
ATOM 744 N N . MET A 1 91 ? 5.644 0.042 -23.478 1.00 61.81 91 MET A N 1
ATOM 745 C CA . MET A 1 91 ? 4.217 0.335 -23.658 1.00 61.81 91 MET A CA 1
ATOM 746 C C . MET A 1 91 ? 3.289 -0.708 -23.012 1.00 61.81 91 MET A C 1
ATOM 748 O O . MET A 1 91 ? 2.078 -0.494 -22.996 1.00 61.81 91 MET A O 1
ATOM 752 N N . GLU A 1 92 ? 3.845 -1.822 -22.532 1.00 52.41 92 GLU A N 1
ATOM 753 C CA . GLU A 1 92 ? 3.155 -2.947 -21.881 1.00 52.41 92 GLU A CA 1
ATOM 754 C C . GLU A 1 92 ? 3.369 -2.897 -20.360 1.00 52.41 92 GLU A C 1
ATOM 756 O O . GLU A 1 92 ? 2.387 -3.128 -19.619 1.00 52.41 92 GLU A O 1
#

Foldseek 3Di:
DDDDDDVVVVVVVVVVVVPDDPDFALVVCPVDDCPPPQNVVLVVCSVVVVRVVSVVSVVVCVVPDPQQADCVPDPVSVVVPPPHDDDPSNVD

pLDDT: mean 83.47, std 12.37, range [46.0, 97.88]

Radius of gyration: 21.87 Å; chains: 1; bounding box: 32×57×54 Å

Secondary structure (DSSP, 8-state):
--PPP-HHHHHHHHHHHH-------GGGTTTS-TTSTT-HHHHHHHHTT-HHHHHHHHHHHHHH--S---TTT-HHHHHHHTTSPPPHHHH-

Sequence (92 aa):
MKTKFNPLLFLLFLLSWFANAQQLTQASFDAIDLNYPGLEKVRTLVSSKNYETAATELLRYFKERKNIKHPDYNVTDRANYFGKPLDKAVME